Protein AF-R4U799-F1 (afdb_monomer_lite)

Organism: Apis mellifera (NCBI:txid7460)

pLDDT: mean 94.25, std 3.65, range [78.38, 98.38]

InterPro domains:
  IPR001254 Serine proteases, trypsin domain [PF00089] (1-86)
  IPR001254 Serine proteases, trypsin domain [PS50240] (1-87)
  IPR009003 Peptidase S1, PA clan [SSF50494] (1-87)
  IPR033116 Serine proteases, trypsin family, serine active site [PS00135] (38-49)
  IPR050127 Serine Proteases (Peptidase S1 Family) [PTHR24264] (1-87)

Radius of gyration: 13.05 Å; chains: 1; bounding box: 38×24×38 Å

Structure (mmCIF, N/CA/C/O backbone):
data_AF-R4U799-F1
#
_entry.id   AF-R4U799-F1
#
loop_
_atom_site.group_PDB
_atom_site.id
_atom_site.type_symbol
_atom_site.label_atom_id
_atom_site.label_alt_id
_atom_site.label_comp_id
_atom_site.label_asym_id
_atom_site.label_entity_id
_atom_site.label_seq_id
_atom_site.pdbx_PDB_ins_code
_atom_site.Cartn_x
_atom_site.Cartn_y
_atom_site.Cartn_z
_atom_site.occupancy
_atom_site.B_iso_or_equiv
_atom_site.auth_seq_id
_atom_site.auth_comp_id
_atom_site.auth_asym_id
_atom_site.auth_atom_id
_atom_site.pdbx_PDB_model_num
ATOM 1 N N . ILE A 1 1 ? 0.753 7.577 4.622 1.00 94.81 1 ILE A N 1
ATOM 2 C CA . ILE A 1 1 ? -0.175 7.350 3.488 1.00 94.81 1 ILE A CA 1
ATOM 3 C C . ILE A 1 1 ? 0.089 8.424 2.452 1.00 94.81 1 ILE A C 1
ATOM 5 O O . ILE A 1 1 ? 0.262 9.572 2.848 1.00 94.81 1 ILE A O 1
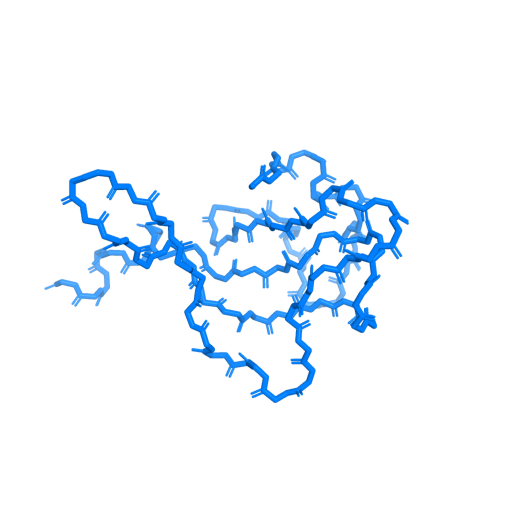ATOM 9 N N . VAL A 1 2 ? 0.186 8.054 1.176 1.00 95.75 2 VAL A N 1
ATOM 10 C CA . VAL A 1 2 ? 0.356 9.008 0.067 1.00 95.75 2 VAL A CA 1
ATOM 11 C C . VAL A 1 2 ? -0.959 9.181 -0.688 1.00 95.75 2 VAL A C 1
ATOM 13 O O . VAL A 1 2 ? -1.829 8.312 -0.620 1.00 95.75 2 VAL A O 1
ATOM 16 N N . SER A 1 3 ? -1.122 10.304 -1.390 1.00 95.94 3 SER A N 1
ATOM 17 C CA . SER A 1 3 ? -2.304 10.521 -2.227 1.00 95.94 3 SER A CA 1
ATOM 18 C C . SER A 1 3 ? -2.327 9.543 -3.405 1.00 95.94 3 SER A C 1
ATOM 20 O O . SER A 1 3 ? -1.280 9.076 -3.862 1.00 95.94 3 SER A O 1
ATOM 22 N N . ARG A 1 4 ? -3.529 9.261 -3.923 1.00 94.06 4 ARG A N 1
ATOM 23 C CA . ARG A 1 4 ? -3.715 8.453 -5.137 1.00 94.06 4 ARG A CA 1
ATOM 24 C C . ARG A 1 4 ? -2.906 9.002 -6.305 1.00 94.06 4 ARG A C 1
ATOM 26 O O . ARG A 1 4 ? -2.158 8.249 -6.910 1.00 94.06 4 ARG A O 1
ATOM 33 N N . GLU A 1 5 ? -3.014 10.305 -6.556 1.00 95.19 5 GLU A N 1
ATOM 34 C CA . GLU A 1 5 ? -2.307 10.982 -7.649 1.00 95.19 5 GLU A CA 1
ATOM 35 C C . GLU A 1 5 ? -0.788 10.802 -7.541 1.00 95.19 5 GLU A C 1
ATOM 37 O O . GLU A 1 5 ? -0.120 10.539 -8.537 1.00 95.19 5 GLU A O 1
ATOM 42 N N . GLU A 1 6 ? -0.229 10.902 -6.332 1.00 95.75 6 GLU A N 1
ATOM 43 C CA . GLU A 1 6 ? 1.204 10.696 -6.137 1.00 95.75 6 GLU A CA 1
ATOM 44 C C . GLU A 1 6 ? 1.594 9.231 -6.338 1.00 95.75 6 GLU A C 1
ATOM 46 O O . GLU A 1 6 ? 2.582 8.947 -7.008 1.00 95.75 6 GLU A O 1
ATOM 51 N N . CYS A 1 7 ? 0.802 8.290 -5.817 1.00 95.88 7 CYS A N 1
ATOM 52 C CA . CYS A 1 7 ? 1.065 6.869 -6.021 1.00 95.88 7 CYS A CA 1
ATOM 53 C C . CYS A 1 7 ? 0.994 6.478 -7.501 1.00 95.88 7 CYS A C 1
ATOM 55 O O . CYS A 1 7 ? 1.854 5.754 -7.999 1.00 95.88 7 CYS A O 1
ATOM 57 N N . GLU A 1 8 ? -0.001 6.988 -8.221 1.00 95.00 8 GLU A N 1
ATOM 58 C CA . GLU A 1 8 ? -0.248 6.665 -9.621 1.00 95.00 8 GLU A CA 1
ATOM 59 C C . GLU A 1 8 ? 0.948 7.008 -10.516 1.00 95.00 8 GLU A C 1
ATOM 61 O O . GLU A 1 8 ? 1.291 6.212 -11.391 1.00 95.00 8 GLU A O 1
ATOM 66 N N . LYS A 1 9 ? 1.674 8.100 -10.230 1.00 95.12 9 LYS A N 1
ATOM 67 C CA . LYS A 1 9 ? 2.909 8.477 -10.948 1.00 95.12 9 LYS A CA 1
ATOM 68 C C . LYS A 1 9 ? 3.964 7.365 -10.969 1.00 95.12 9 LYS A C 1
ATOM 70 O O . LYS A 1 9 ? 4.737 7.290 -11.921 1.00 95.12 9 LYS A O 1
ATOM 75 N N . HIS A 1 10 ? 3.997 6.498 -9.955 1.00 94.81 10 HIS A N 1
ATOM 76 C CA . HIS A 1 10 ? 4.934 5.373 -9.878 1.00 94.81 10 HIS A CA 1
ATOM 77 C C . HIS A 1 10 ? 4.452 4.113 -10.610 1.00 94.81 10 HIS A C 1
ATOM 79 O O . HIS A 1 10 ? 5.255 3.211 -10.849 1.00 94.81 10 HIS A O 1
ATOM 85 N N . TYR A 1 11 ? 3.164 4.035 -10.954 1.00 94.19 11 TYR A N 1
ATOM 86 C CA . TYR A 1 11 ? 2.507 2.801 -11.391 1.00 94.19 11 TYR A CA 1
ATOM 87 C C . TYR A 1 11 ? 1.713 2.934 -12.703 1.00 94.19 11 TYR A C 1
ATOM 89 O O . TYR A 1 11 ? 0.951 2.029 -13.052 1.00 94.19 11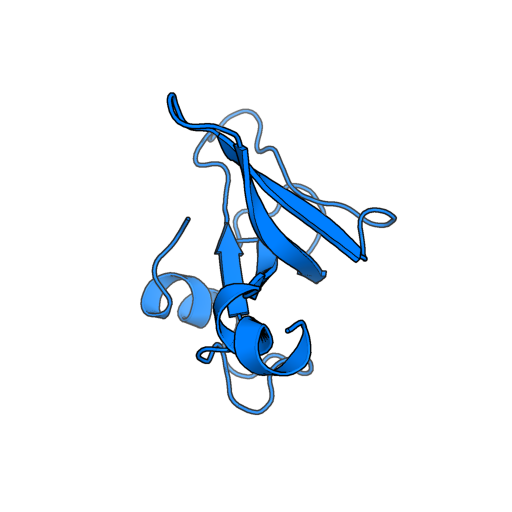 TYR A O 1
ATOM 97 N N . LEU A 1 12 ? 1.908 4.015 -13.466 1.00 92.56 12 LEU A N 1
ATOM 98 C CA . LEU A 1 12 ? 1.299 4.190 -14.789 1.00 92.56 12 LEU A CA 1
ATOM 99 C C . LEU A 1 12 ? 1.600 2.994 -15.707 1.00 92.56 12 LEU A C 1
ATOM 101 O O . LEU A 1 12 ? 2.757 2.671 -15.973 1.00 92.56 12 LEU A O 1
ATOM 105 N N . GLY A 1 13 ? 0.546 2.337 -16.199 1.00 89.06 13 GLY A N 1
ATOM 106 C CA . GLY A 1 13 ? 0.660 1.180 -17.094 1.00 89.06 13 GLY A CA 1
ATOM 107 C C . GLY A 1 13 ? 1.250 -0.077 -16.443 1.00 89.06 13 GLY A C 1
ATOM 108 O O . GLY A 1 13 ? 1.705 -0.975 -17.153 1.00 89.06 13 GLY A O 1
ATOM 109 N N . HIS A 1 14 ? 1.278 -0.157 -15.109 1.00 92.38 14 HIS A N 1
ATOM 110 C CA . HIS A 1 14 ? 1.841 -1.308 -14.413 1.00 92.38 14 HIS A CA 1
ATOM 111 C C . HIS A 1 14 ? 1.000 -2.578 -14.677 1.00 92.38 14 HIS A C 1
ATOM 113 O O . HIS A 1 14 ? -0.216 -2.546 -14.499 1.00 92.38 14 HIS A O 1
ATOM 119 N N . PRO A 1 15 ? 1.598 -3.739 -15.023 1.00 91.38 15 PRO A N 1
ATOM 120 C CA . PRO A 1 15 ? 0.844 -4.933 -15.436 1.00 91.38 15 PRO A CA 1
ATOM 121 C C . PRO A 1 15 ? -0.138 -5.483 -14.391 1.00 91.38 15 PRO A C 1
ATOM 123 O O . PRO A 1 15 ? -1.117 -6.133 -14.742 1.00 91.38 15 PRO A O 1
ATOM 126 N N . ARG A 1 16 ? 0.126 -5.238 -13.099 1.00 89.19 16 ARG A N 1
ATOM 127 C CA . ARG A 1 16 ? -0.775 -5.617 -11.991 1.00 89.19 16 ARG A CA 1
ATOM 128 C C . ARG A 1 16 ? -1.899 -4.603 -11.733 1.00 89.19 16 ARG A C 1
ATOM 130 O O . ARG A 1 16 ? -2.738 -4.853 -10.879 1.00 89.19 16 ARG A O 1
ATOM 137 N N . LEU A 1 17 ? -1.897 -3.475 -12.442 1.00 92.00 17 LEU A N 1
ATOM 138 C CA . LEU A 1 17 ? -2.838 -2.360 -12.310 1.00 92.00 17 LEU A CA 1
ATOM 139 C C . LEU A 1 17 ? -3.343 -1.938 -13.701 1.00 92.00 17 LEU A C 1
ATOM 141 O O . LEU A 1 17 ? -3.030 -0.842 -14.167 1.00 92.00 17 LEU A O 1
ATOM 145 N N . PRO A 1 18 ? -4.125 -2.790 -14.390 1.00 89.81 18 PRO A N 1
ATOM 146 C CA . PRO A 1 18 ? -4.633 -2.475 -15.727 1.00 89.81 18 PRO A CA 1
ATOM 147 C C . PRO A 1 18 ? -5.518 -1.218 -15.751 1.00 89.81 18 PRO A C 1
ATOM 149 O O . PRO A 1 18 ? -5.568 -0.532 -16.766 1.00 89.81 18 PRO A O 1
ATOM 152 N N . ASN A 1 19 ? -6.166 -0.903 -14.623 1.00 90.38 19 ASN A N 1
ATOM 153 C CA . ASN A 1 19 ? -7.022 0.272 -14.447 1.00 90.38 19 ASN A CA 1
ATOM 154 C C . ASN A 1 19 ? -6.342 1.397 -13.641 1.00 90.38 19 ASN A C 1
ATOM 156 O O . ASN A 1 19 ? -7.011 2.341 -13.237 1.00 90.38 19 ASN A O 1
ATOM 160 N N . GLY A 1 20 ? -5.033 1.298 -13.383 1.00 92.69 20 GLY A N 1
ATOM 161 C CA . GLY A 1 20 ? -4.321 2.232 -12.508 1.00 92.69 20 GLY A CA 1
ATOM 162 C C . GLY A 1 20 ? -4.633 2.037 -11.019 1.00 92.69 20 GLY A C 1
ATOM 163 O O . GLY A 1 20 ? -5.145 0.996 -10.607 1.00 92.69 20 GLY A O 1
ATOM 164 N N . ILE A 1 21 ? -4.264 3.031 -10.207 1.00 95.94 21 ILE A N 1
ATOM 165 C CA . ILE A 1 21 ? -4.544 3.060 -8.764 1.00 95.94 21 ILE A CA 1
ATOM 166 C C . ILE A 1 21 ? -5.962 3.607 -8.560 1.00 95.94 21 ILE A C 1
ATOM 168 O O . ILE A 1 21 ? -6.186 4.808 -8.690 1.00 95.94 21 ILE A O 1
ATOM 172 N N . ASP A 1 22 ? -6.911 2.739 -8.222 1.00 94.38 22 ASP A N 1
ATOM 173 C CA . ASP A 1 22 ? -8.314 3.095 -7.987 1.00 94.38 22 ASP A CA 1
ATOM 174 C C . ASP A 1 22 ? -8.673 3.125 -6.483 1.00 94.38 22 ASP A C 1
ATOM 176 O O . ASP A 1 22 ? -7.803 3.260 -5.615 1.00 94.38 22 ASP A O 1
ATOM 180 N N . ASP A 1 23 ? -9.968 3.073 -6.158 1.00 95.56 23 ASP A N 1
ATOM 181 C CA . ASP A 1 23 ? -10.456 3.036 -4.774 1.00 95.56 23 ASP A CA 1
ATOM 182 C C . ASP A 1 23 ? -10.129 1.716 -4.056 1.00 95.56 23 ASP A C 1
ATOM 184 O O . ASP A 1 23 ? -10.170 1.671 -2.831 1.00 95.56 23 ASP A O 1
ATOM 188 N N . ASN A 1 24 ? -9.734 0.655 -4.764 1.00 96.00 24 ASN A N 1
ATOM 189 C CA . ASN A 1 24 ? -9.382 -0.628 -4.151 1.00 96.00 24 ASN A CA 1
ATOM 190 C C . ASN A 1 24 ? -7.983 -0.626 -3.529 1.00 96.00 24 ASN A C 1
ATOM 192 O O . ASN A 1 24 ? -7.618 -1.583 -2.842 1.00 96.00 24 ASN A O 1
ATOM 196 N N . PHE A 1 25 ? -7.193 0.428 -3.752 1.00 97.31 25 PHE A N 1
ATOM 197 C CA . PHE A 1 25 ? -5.807 0.500 -3.310 1.00 97.31 25 PHE A CA 1
ATOM 198 C C . PHE A 1 25 ? -5.522 1.718 -2.436 1.00 97.31 25 PHE A C 1
ATOM 200 O O . PHE A 1 25 ? -6.015 2.825 -2.650 1.00 97.31 25 PHE A O 1
ATOM 207 N N . ILE A 1 26 ? -4.640 1.509 -1.464 1.00 97.62 26 ILE A N 1
ATOM 208 C CA . ILE A 1 26 ? -4.007 2.550 -0.665 1.00 97.62 26 ILE A CA 1
ATOM 209 C C . ILE A 1 26 ? -2.495 2.384 -0.761 1.00 97.62 26 ILE A C 1
ATOM 211 O O . ILE A 1 26 ? -1.973 1.269 -0.781 1.00 97.62 26 ILE A O 1
ATOM 215 N N . CYS A 1 27 ? -1.780 3.502 -0.817 1.00 97.31 27 CYS A N 1
ATOM 216 C CA . CYS A 1 27 ? -0.331 3.492 -0.922 1.00 97.31 27 CYS A CA 1
ATOM 217 C C . CYS A 1 27 ? 0.322 4.092 0.324 1.00 97.31 27 CYS A C 1
ATOM 219 O O . CYS A 1 27 ? -0.136 5.098 0.887 1.00 97.31 27 CYS A O 1
ATOM 221 N N . ALA A 1 28 ? 1.429 3.490 0.747 1.00 96.94 28 ALA A N 1
ATOM 222 C CA . ALA A 1 28 ? 2.203 3.948 1.891 1.00 96.94 28 ALA A CA 1
ATOM 223 C C . ALA A 1 28 ? 3.697 3.938 1.571 1.00 96.94 28 ALA A C 1
ATOM 225 O O . ALA A 1 28 ? 4.197 3.047 0.891 1.00 96.94 28 ALA A O 1
ATOM 226 N N . ILE A 1 29 ? 4.400 4.946 2.074 1.00 95.50 29 ILE A N 1
ATOM 227 C CA . ILE A 1 29 ? 5.847 5.062 1.965 1.00 95.50 29 ILE A CA 1
ATOM 228 C C . ILE A 1 29 ? 6.396 5.631 3.271 1.00 95.50 29 ILE A C 1
ATOM 230 O O . ILE A 1 29 ? 5.756 6.485 3.896 1.00 95.50 29 ILE A O 1
ATOM 234 N N . ASP A 1 30 ? 7.570 5.157 3.672 1.00 93.81 30 ASP A N 1
ATOM 235 C CA . ASP A 1 30 ? 8.381 5.808 4.692 1.00 93.81 30 ASP A CA 1
ATOM 236 C C . ASP A 1 30 ? 9.176 6.958 4.054 1.00 93.81 30 ASP A C 1
ATOM 238 O O . ASP A 1 30 ? 9.977 6.758 3.139 1.00 93.81 30 ASP A O 1
ATOM 242 N N . ASN A 1 31 ? 8.954 8.179 4.541 1.00 88.56 31 ASN A N 1
ATOM 243 C CA . ASN A 1 31 ? 9.628 9.379 4.044 1.00 88.56 31 ASN A CA 1
ATOM 244 C C . ASN A 1 31 ? 11.064 9.532 4.580 1.00 88.56 31 ASN A C 1
ATOM 246 O O . ASN A 1 31 ? 11.748 10.498 4.234 1.00 88.56 31 ASN A O 1
ATOM 250 N N . ASN A 1 32 ? 11.547 8.612 5.421 1.00 87.31 32 ASN A N 1
ATOM 251 C CA . ASN A 1 32 ? 12.924 8.630 5.894 1.00 87.31 32 ASN A CA 1
ATOM 252 C C . ASN A 1 32 ? 13.906 8.373 4.737 1.00 87.31 32 ASN A C 1
ATOM 254 O O . ASN A 1 32 ? 13.942 7.302 4.138 1.00 87.31 32 ASN A O 1
ATOM 258 N N . SER A 1 33 ? 14.752 9.357 4.435 1.00 78.38 33 SER A N 1
ATOM 259 C CA . SER A 1 33 ? 15.709 9.294 3.324 1.00 78.38 33 SER A CA 1
ATOM 260 C C . SER A 1 33 ? 16.929 8.404 3.597 1.00 78.38 33 SER A C 1
ATOM 262 O O . SER A 1 33 ? 17.591 7.986 2.649 1.00 78.38 33 SER A O 1
ATOM 264 N N . SER A 1 34 ? 17.225 8.109 4.868 1.00 83.31 34 SER A N 1
ATOM 265 C CA . SER A 1 34 ? 18.408 7.350 5.306 1.00 83.31 34 SER A CA 1
ATOM 266 C C . SER A 1 34 ? 18.146 5.859 5.523 1.00 83.31 34 SER A C 1
ATOM 268 O O . SER A 1 34 ? 19.031 5.034 5.303 1.00 83.31 34 SER A O 1
ATOM 270 N N . ARG A 1 35 ? 16.927 5.501 5.937 1.00 83.56 35 ARG A N 1
ATOM 271 C CA . ARG A 1 35 ? 16.475 4.119 6.112 1.00 83.56 35 ARG A CA 1
ATOM 272 C C . ARG A 1 35 ? 14.965 4.078 5.920 1.00 83.56 35 ARG A C 1
ATOM 274 O O . ARG A 1 35 ? 14.241 4.431 6.843 1.00 83.56 35 ARG A O 1
ATOM 281 N N . ARG A 1 36 ? 14.520 3.634 4.744 1.00 87.25 36 ARG A N 1
ATOM 282 C CA . ARG A 1 36 ? 13.098 3.426 4.450 1.00 87.25 36 ARG A CA 1
ATOM 283 C C . ARG A 1 36 ? 12.630 2.081 4.982 1.00 87.25 36 ARG A C 1
ATOM 285 O O . ARG A 1 36 ? 13.177 1.048 4.595 1.00 87.25 36 ARG A O 1
ATOM 292 N N . ALA A 1 37 ? 11.626 2.098 5.847 1.00 91.31 37 ALA A N 1
ATOM 293 C CA . ALA A 1 37 ? 10.812 0.925 6.119 1.00 91.31 37 ALA A CA 1
ATOM 294 C C . ALA A 1 37 ? 9.891 0.639 4.922 1.00 91.31 37 ALA A C 1
ATOM 296 O O . ALA A 1 37 ? 9.301 1.553 4.346 1.00 91.31 37 ALA A O 1
ATOM 297 N N . ASP A 1 38 ? 9.783 -0.632 4.553 1.00 93.88 38 ASP A N 1
ATOM 298 C CA . ASP A 1 38 ? 8.963 -1.097 3.438 1.00 93.88 38 ASP A CA 1
ATOM 299 C C . ASP A 1 38 ? 8.541 -2.548 3.684 1.00 93.88 38 ASP A C 1
ATOM 301 O O . ASP A 1 38 ? 9.253 -3.289 4.369 1.00 93.88 38 ASP A O 1
ATOM 305 N N . ALA A 1 39 ? 7.403 -2.943 3.118 1.00 94.94 39 ALA A N 1
ATOM 306 C CA . ALA A 1 39 ? 7.000 -4.342 3.075 1.00 94.94 39 ALA A CA 1
ATOM 307 C C . ALA A 1 39 ? 7.836 -5.076 2.018 1.00 94.94 39 ALA A C 1
ATOM 309 O O . ALA A 1 39 ? 8.150 -4.531 0.958 1.00 94.94 39 ALA A O 1
ATOM 310 N N . CYS A 1 40 ? 8.213 -6.320 2.294 1.00 94.00 40 CYS A N 1
ATOM 311 C CA . CYS A 1 40 ? 9.121 -7.089 1.455 1.00 94.00 40 CYS A CA 1
ATOM 312 C C . CYS A 1 40 ? 8.512 -8.430 1.022 1.00 94.00 40 CYS A C 1
ATOM 314 O O . CYS A 1 40 ? 7.361 -8.767 1.305 1.00 94.00 40 CYS A O 1
ATOM 316 N N . GLN A 1 41 ? 9.287 -9.207 0.265 1.00 93.75 41 GLN A N 1
ATOM 317 C CA . GLN A 1 41 ? 8.892 -10.554 -0.135 1.00 93.75 41 GLN A CA 1
ATOM 318 C C . GLN A 1 41 ? 8.651 -11.417 1.109 1.00 93.75 41 GLN A C 1
ATOM 320 O O . GLN A 1 41 ? 9.526 -11.530 1.963 1.00 93.75 41 GLN A O 1
ATOM 325 N N . GLY A 1 42 ? 7.473 -12.036 1.182 1.00 94.75 42 GLY A N 1
ATOM 326 C CA . GLY A 1 42 ? 7.022 -12.797 2.351 1.00 94.75 42 GLY A CA 1
ATOM 327 C C . GLY A 1 42 ? 6.000 -12.062 3.222 1.00 94.75 42 GLY A C 1
ATOM 328 O O . GLY A 1 42 ? 5.262 -12.729 3.938 1.00 94.75 42 GLY A O 1
ATOM 329 N N . ASP A 1 43 ? 5.870 -10.737 3.092 1.00 96.25 43 ASP A N 1
ATOM 330 C CA . ASP A 1 43 ? 4.892 -9.942 3.855 1.00 96.25 43 ASP A CA 1
ATOM 331 C C . ASP A 1 43 ? 3.511 -9.863 3.177 1.00 96.25 43 ASP A C 1
ATOM 333 O O . ASP A 1 43 ? 2.590 -9.227 3.693 1.00 96.25 43 ASP A O 1
ATOM 337 N N . SER A 1 44 ? 3.352 -10.479 2.000 1.00 95.69 44 SER A N 1
ATOM 338 C CA . SER A 1 44 ? 2.093 -10.504 1.247 1.00 95.69 44 SER A CA 1
ATOM 339 C C . SER A 1 44 ? 0.939 -11.044 2.096 1.00 95.69 44 SER A C 1
ATOM 341 O O . SER A 1 44 ? 1.045 -12.108 2.700 1.00 95.69 44 SER A O 1
ATOM 343 N N . GLY A 1 45 ? -0.180 -10.316 2.118 1.00 97.12 45 GLY A N 1
ATOM 344 C CA . GLY A 1 45 ? -1.330 -10.625 2.975 1.00 97.12 45 GLY A CA 1
ATOM 345 C C . GLY A 1 45 ? -1.231 -10.073 4.404 1.00 97.12 45 GLY A C 1
ATOM 346 O O . GLY A 1 45 ? -2.211 -10.134 5.141 1.00 97.12 45 GLY A O 1
ATOM 347 N N . GLY A 1 46 ? -0.086 -9.508 4.798 1.00 97.69 46 GLY A N 1
ATOM 348 C CA . GLY A 1 46 ? 0.094 -8.872 6.101 1.00 97.69 46 GLY A CA 1
ATOM 349 C C . GLY A 1 46 ? -0.700 -7.563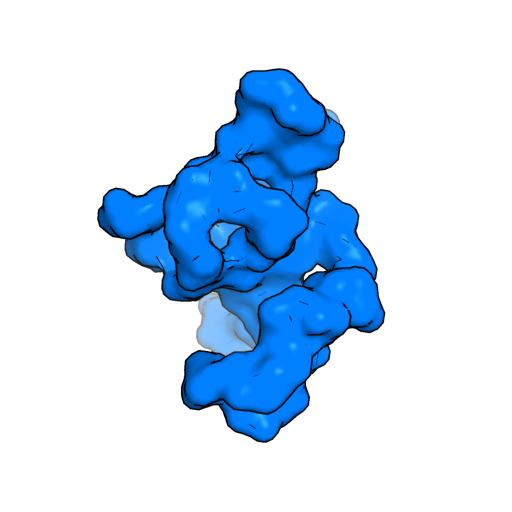 6.258 1.00 97.69 46 GLY A C 1
ATOM 350 O O . GLY A 1 46 ? -1.003 -6.901 5.261 1.00 97.69 46 GLY A O 1
ATOM 351 N N . PRO A 1 47 ? -1.043 -7.167 7.499 1.00 97.50 47 PRO A N 1
ATOM 352 C CA . PRO A 1 47 ? -1.815 -5.957 7.765 1.00 97.50 47 PRO A CA 1
ATOM 353 C C . PRO A 1 47 ? -0.960 -4.683 7.714 1.00 97.50 47 PRO A C 1
ATOM 355 O O . PRO A 1 47 ? 0.119 -4.616 8.302 1.00 97.50 47 PRO A O 1
ATOM 358 N N . LEU A 1 48 ? -1.508 -3.625 7.114 1.00 97.38 48 LEU A N 1
ATOM 359 C CA . LEU A 1 48 ? -1.070 -2.248 7.326 1.00 97.38 48 LEU A CA 1
ATOM 360 C C . LEU A 1 48 ? -1.901 -1.635 8.458 1.00 97.38 48 LEU A C 1
ATOM 362 O O . LEU A 1 48 ? -3.106 -1.415 8.303 1.00 97.38 48 LEU A O 1
ATOM 366 N N . LEU A 1 49 ? -1.254 -1.359 9.589 1.00 96.25 49 LEU A N 1
ATOM 367 C CA . LEU A 1 49 ? -1.895 -0.798 10.777 1.00 96.25 49 LEU A CA 1
ATOM 368 C C . LEU A 1 49 ? -1.792 0.730 10.808 1.00 96.25 49 LEU A C 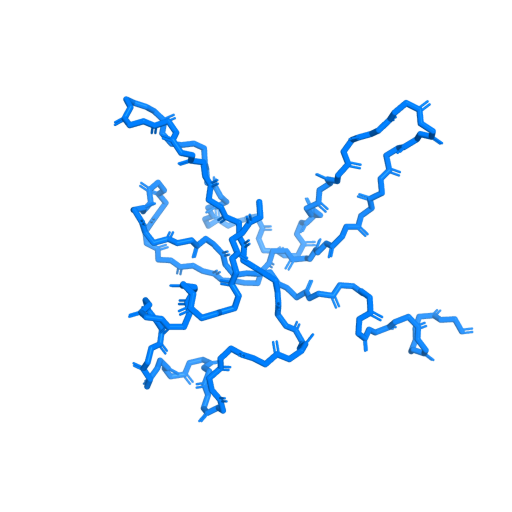1
ATOM 370 O O . 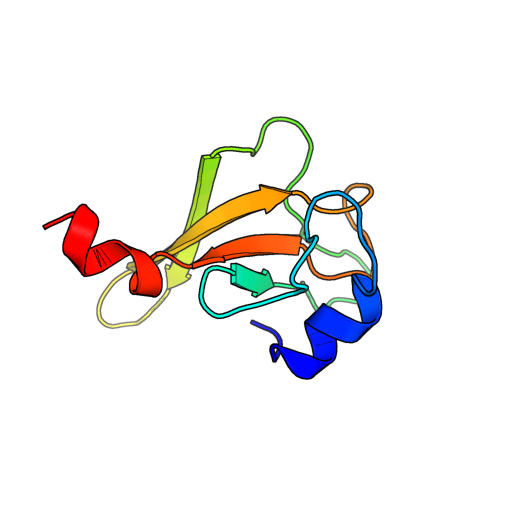LEU A 1 49 ? -0.732 1.305 10.559 1.00 96.25 49 LEU A O 1
ATOM 374 N N . MET A 1 50 ? -2.891 1.384 11.174 1.00 95.25 50 MET A N 1
ATOM 375 C CA . MET A 1 50 ? -2.934 2.784 11.579 1.00 95.25 50 MET A CA 1
ATOM 376 C C . MET A 1 50 ? -3.116 2.844 13.092 1.00 95.25 50 MET A C 1
ATOM 378 O O . MET A 1 50 ? -4.161 2.452 13.608 1.00 95.25 50 MET A O 1
ATOM 382 N N . MET A 1 51 ? -2.094 3.339 13.787 1.00 95.12 51 MET A N 1
ATOM 383 C CA . MET A 1 51 ? -2.131 3.497 15.238 1.00 95.12 51 MET A CA 1
ATOM 384 C C . MET A 1 51 ? -2.820 4.804 15.622 1.00 95.12 51 MET A C 1
ATOM 386 O O . MET A 1 51 ? -2.575 5.845 15.007 1.00 95.12 51 MET A O 1
ATOM 390 N N . SER A 1 52 ? -3.667 4.764 16.648 1.00 95.12 52 SER A N 1
ATOM 391 C CA . SER A 1 52 ? -4.338 5.955 17.172 1.00 95.12 52 SER A CA 1
ATOM 392 C C . SER A 1 52 ? -4.601 5.838 18.673 1.00 95.12 52 SER A C 1
ATOM 394 O O . SER A 1 52 ? -4.664 4.739 19.218 1.00 95.12 52 SER A O 1
ATOM 396 N N . GLU A 1 53 ? -4.837 6.967 19.348 1.00 95.19 53 GLU A N 1
ATOM 397 C CA . GLU A 1 53 ? -5.208 6.975 20.775 1.00 95.19 53 GLU A CA 1
ATOM 398 C C . GLU A 1 53 ? -6.512 6.216 21.067 1.00 95.19 53 GLU A C 1
ATOM 400 O O . GLU A 1 53 ? -6.750 5.790 22.194 1.00 95.19 53 GLU A O 1
ATOM 405 N N . ARG A 1 54 ? -7.372 6.052 20.054 1.00 93.06 54 ARG A N 1
ATOM 406 C CA . ARG A 1 54 ? -8.668 5.371 20.174 1.00 93.06 54 ARG A CA 1
ATOM 407 C C . ARG A 1 54 ? -8.583 3.872 19.882 1.00 93.06 54 ARG A C 1
ATOM 409 O O . ARG A 1 54 ? -9.601 3.193 19.965 1.00 93.06 54 ARG A O 1
ATOM 416 N N . GLY A 1 55 ? -7.394 3.376 19.550 1.00 94.62 55 GLY A N 1
ATOM 417 C CA . GLY A 1 55 ? -7.147 2.002 19.137 1.00 94.62 55 GLY A CA 1
ATOM 418 C C . GLY A 1 55 ? -6.518 1.919 17.751 1.00 94.62 55 GLY A C 1
ATOM 419 O O . GLY A 1 55 ? -6.613 2.843 16.935 1.00 94.62 55 GLY A O 1
ATOM 420 N N . ASP A 1 56 ? -5.871 0.790 17.499 1.00 95.81 56 ASP A N 1
ATOM 421 C CA . ASP A 1 56 ? -5.239 0.497 16.221 1.00 95.81 56 ASP A CA 1
ATOM 422 C C . ASP A 1 56 ? -6.278 -0.033 15.231 1.00 95.81 56 ASP A C 1
ATOM 424 O O . ASP A 1 56 ? -7.190 -0.776 15.593 1.00 95.81 56 ASP A O 1
ATOM 428 N N . SER A 1 57 ? -6.148 0.356 13.967 1.00 96.00 57 SER A N 1
ATOM 429 C CA . SER A 1 57 ? -7.042 -0.072 12.888 1.00 96.00 57 SER A CA 1
ATOM 430 C C . SER A 1 57 ? -6.249 -0.701 11.754 1.00 96.00 57 SER A C 1
ATOM 432 O O . SER A 1 57 ? -5.207 -0.177 11.359 1.00 96.00 57 SER A O 1
ATOM 434 N N . VAL A 1 58 ? -6.750 -1.799 11.188 1.00 97.38 58 VAL A N 1
ATOM 435 C CA . VAL A 1 58 ? -6.204 -2.342 9.941 1.00 97.38 58 VAL A CA 1
ATOM 436 C C . VAL A 1 58 ? -6.789 -1.536 8.788 1.00 97.38 58 VAL A C 1
ATOM 438 O O . VAL A 1 58 ? -7.999 -1.533 8.586 1.00 97.38 58 VAL A O 1
ATOM 441 N N . ILE A 1 59 ? -5.938 -0.834 8.046 1.00 97.44 59 ILE A N 1
ATOM 442 C CA . ILE A 1 59 ? -6.367 0.052 6.951 1.00 97.44 59 ILE A CA 1
ATOM 443 C C . ILE A 1 59 ? -6.019 -0.497 5.569 1.00 97.44 59 ILE A C 1
ATOM 445 O O . ILE A 1 59 ? -6.562 -0.039 4.564 1.00 97.44 59 ILE A O 1
ATOM 449 N N . GLY A 1 60 ? -5.131 -1.489 5.502 1.00 98.12 60 GLY A N 1
ATOM 450 C CA . GLY A 1 60 ? -4.797 -2.139 4.248 1.00 98.12 60 GLY A CA 1
ATOM 451 C C . GLY A 1 60 ? -4.182 -3.519 4.410 1.00 98.12 60 GLY A C 1
ATOM 452 O O . GLY A 1 60 ? -3.803 -3.920 5.509 1.00 98.12 60 GLY A O 1
ATOM 453 N N . ILE A 1 61 ? -4.082 -4.232 3.293 1.00 98.38 61 ILE A N 1
ATOM 454 C CA . ILE A 1 61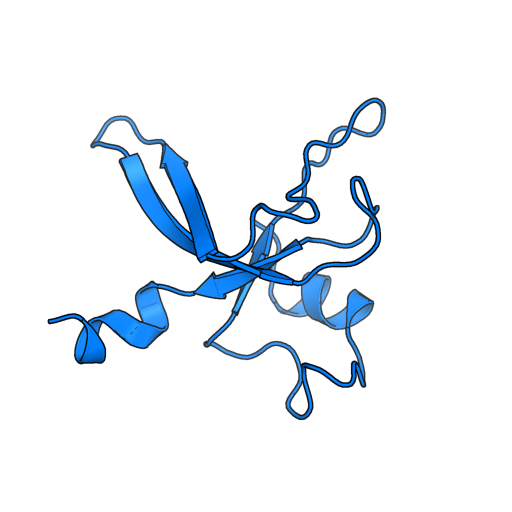 ? -3.464 -5.560 3.197 1.00 98.38 61 ILE A CA 1
ATOM 455 C C . ILE A 1 61 ? -2.318 -5.487 2.191 1.00 98.38 61 ILE A C 1
ATOM 457 O O . ILE A 1 61 ? -2.535 -5.055 1.058 1.00 98.38 61 ILE A O 1
ATOM 461 N N . THR A 1 62 ? -1.114 -5.913 2.579 1.00 97.88 62 THR A N 1
ATOM 462 C CA . THR A 1 62 ? 0.080 -5.906 1.719 1.00 97.88 62 THR A CA 1
ATOM 463 C C . THR A 1 62 ? -0.191 -6.663 0.423 1.00 97.88 62 THR A C 1
ATOM 465 O O . THR A 1 62 ? -0.377 -7.883 0.444 1.00 97.88 62 THR A O 1
ATOM 468 N N . ALA A 1 63 ? -0.198 -5.949 -0.706 1.00 95.75 63 ALA A N 1
ATOM 469 C CA . ALA A 1 63 ? -0.501 -6.525 -2.012 1.00 95.75 63 ALA A CA 1
ATOM 470 C C . ALA A 1 63 ? 0.778 -6.716 -2.831 1.00 95.75 63 ALA A C 1
ATOM 472 O O . ALA A 1 63 ? 1.200 -7.844 -3.094 1.00 95.75 63 ALA A O 1
ATOM 473 N N . PHE A 1 64 ? 1.418 -5.618 -3.231 1.00 94.56 64 PHE A N 1
ATOM 474 C CA . PHE A 1 64 ? 2.659 -5.656 -3.995 1.00 94.56 64 PHE A CA 1
ATOM 475 C C . PHE A 1 64 ? 3.424 -4.336 -3.894 1.00 94.56 64 PHE A C 1
ATOM 477 O O . PHE A 1 64 ? 2.933 -3.322 -3.412 1.00 94.56 64 PHE A O 1
ATOM 484 N N . GLY A 1 65 ? 4.649 -4.357 -4.391 1.00 91.88 65 GLY A N 1
ATOM 485 C CA . GLY A 1 65 ? 5.510 -3.196 -4.502 1.00 91.88 65 GLY A CA 1
ATOM 486 C C . GLY A 1 65 ? 6.667 -3.517 -5.435 1.00 91.88 65 GLY A C 1
ATOM 487 O O . GLY A 1 65 ? 6.652 -4.532 -6.140 1.00 91.88 65 GLY A O 1
ATOM 488 N N . ASN A 1 66 ? 7.665 -2.645 -5.425 1.00 89.69 66 ASN A N 1
ATOM 489 C CA . ASN A 1 66 ? 8.906 -2.840 -6.164 1.00 89.69 66 ASN A CA 1
ATOM 490 C C . ASN A 1 66 ? 9.916 -3.645 -5.319 1.00 89.69 66 ASN A C 1
ATOM 492 O O . ASN A 1 66 ? 9.547 -4.494 -4.509 1.00 89.69 66 ASN A O 1
ATOM 496 N N . THR A 1 67 ? 11.213 -3.418 -5.522 1.00 90.50 67 THR A N 1
ATOM 497 C CA . THR A 1 67 ? 12.268 -3.953 -4.652 1.00 90.50 67 THR A CA 1
ATOM 498 C C . THR A 1 67 ? 12.134 -3.402 -3.234 1.00 90.50 67 THR A C 1
ATOM 500 O O . THR A 1 67 ? 11.856 -2.218 -3.082 1.00 90.50 67 THR A O 1
ATOM 503 N N . CYS A 1 68 ? 12.402 -4.210 -2.211 1.00 91.44 68 CYS A N 1
ATOM 504 C CA . CYS A 1 68 ? 12.259 -3.783 -0.817 1.00 91.44 68 CYS A CA 1
ATOM 505 C C . CYS A 1 68 ? 13.091 -2.524 -0.513 1.00 91.44 68 CYS A C 1
ATOM 507 O O . CYS A 1 68 ? 14.266 -2.446 -0.884 1.00 91.44 68 CYS A O 1
ATOM 509 N N . GLY A 1 69 ? 12.480 -1.542 0.153 1.00 90.12 69 GLY A N 1
ATOM 510 C CA . GLY A 1 69 ? 13.095 -0.241 0.442 1.00 90.12 69 GLY A CA 1
ATOM 511 C C . GLY A 1 69 ? 13.064 0.728 -0.747 1.00 90.12 69 GLY A C 1
ATOM 512 O O . GLY A 1 69 ? 13.844 1.690 -0.790 1.00 90.12 69 GLY A O 1
ATOM 513 N N . SER A 1 70 ? 12.189 0.471 -1.726 1.00 91.12 70 SER A N 1
ATOM 514 C CA . SER A 1 70 ? 12.030 1.306 -2.917 1.00 91.12 70 SER A CA 1
ATOM 515 C C . SER A 1 70 ? 11.683 2.754 -2.549 1.00 91.12 70 SER A C 1
ATOM 517 O O . SER A 1 70 ? 10.990 2.996 -1.562 1.00 91.12 70 SER A O 1
ATOM 519 N N . PRO A 1 71 ? 12.121 3.751 -3.340 1.00 90.94 71 PRO A N 1
ATOM 520 C CA . PRO A 1 71 ? 11.556 5.096 -3.261 1.00 90.94 71 PRO A CA 1
ATOM 521 C C . PRO A 1 71 ? 10.121 5.176 -3.811 1.00 90.94 71 PRO A C 1
ATOM 523 O O . PRO A 1 71 ? 9.498 6.223 -3.689 1.00 90.94 71 PRO A O 1
ATOM 526 N N . ALA A 1 72 ? 9.603 4.119 -4.447 1.00 93.06 72 ALA A N 1
ATOM 527 C CA . ALA A 1 72 ? 8.198 4.035 -4.824 1.00 93.06 72 ALA A CA 1
ATOM 528 C C . ALA A 1 72 ? 7.348 3.554 -3.630 1.00 93.06 72 ALA A C 1
ATOM 530 O O . ALA A 1 72 ? 7.781 2.640 -2.928 1.00 93.06 72 ALA A O 1
ATOM 531 N N . PRO A 1 73 ? 6.135 4.096 -3.420 1.00 96.25 73 PRO A N 1
ATOM 532 C CA . PRO A 1 73 ? 5.243 3.647 -2.353 1.00 96.25 73 PRO A CA 1
ATOM 533 C C . PRO A 1 73 ? 4.857 2.173 -2.499 1.00 96.25 73 PRO A C 1
ATOM 535 O O . PRO A 1 73 ? 4.569 1.726 -3.608 1.00 96.25 73 PRO A O 1
ATOM 538 N N . GLY A 1 74 ? 4.767 1.433 -1.395 1.00 96.50 74 GLY A N 1
ATOM 539 C CA . GLY A 1 74 ? 4.147 0.108 -1.385 1.00 96.50 74 GLY A CA 1
ATOM 540 C C . GLY A 1 74 ? 2.642 0.207 -1.649 1.00 96.50 74 GLY A C 1
ATOM 541 O O . GLY A 1 74 ? 2.000 1.172 -1.218 1.00 96.50 74 GLY A O 1
ATOM 542 N N . VAL A 1 75 ? 2.085 -0.782 -2.352 1.00 97.50 75 VAL A N 1
ATOM 543 C CA . VAL A 1 75 ? 0.661 -0.855 -2.702 1.00 97.50 75 VAL A CA 1
ATOM 544 C C . VAL A 1 75 ? -0.034 -1.879 -1.814 1.00 97.50 75 VAL A C 1
ATOM 546 O O . VAL A 1 75 ? 0.374 -3.040 -1.707 1.00 97.50 75 VAL A O 1
ATOM 549 N N . TYR A 1 76 ? -1.123 -1.440 -1.197 1.00 98.19 76 TYR A N 1
ATOM 550 C CA . TYR A 1 76 ? -1.932 -2.222 -0.278 1.00 98.19 76 TYR A CA 1
ATOM 551 C C . TYR A 1 76 ? -3.376 -2.231 -0.773 1.00 98.19 76 TYR A C 1
ATOM 553 O O . TYR A 1 76 ? -3.860 -1.231 -1.299 1.00 98.19 76 TYR A O 1
ATOM 561 N N . THR A 1 77 ? -4.079 -3.342 -0.580 1.00 97.88 77 THR A N 1
ATOM 562 C CA . THR A 1 77 ? -5.534 -3.394 -0.782 1.00 97.88 77 THR A CA 1
ATOM 563 C C . THR A 1 77 ? -6.192 -2.531 0.289 1.00 97.88 77 THR A C 1
ATOM 565 O O . THR A 1 77 ? -5.882 -2.709 1.465 1.00 97.88 77 THR A O 1
ATOM 568 N N . ALA A 1 78 ? -7.057 -1.593 -0.087 1.00 97.88 78 ALA A N 1
ATOM 569 C CA . ALA A 1 78 ? -7.728 -0.682 0.835 1.00 97.88 78 ALA A CA 1
ATOM 570 C C . ALA A 1 78 ? -8.906 -1.383 1.519 1.00 97.88 78 ALA A C 1
ATOM 572 O O . ALA A 1 78 ? -9.928 -1.618 0.885 1.00 97.88 78 ALA A O 1
ATOM 573 N N . ILE A 1 79 ? -8.794 -1.684 2.817 1.00 97.81 79 ILE A N 1
ATOM 574 C CA . ILE A 1 79 ? -9.831 -2.438 3.553 1.00 97.81 79 ILE A CA 1
ATOM 575 C C . ILE A 1 79 ? -11.188 -1.736 3.517 1.00 97.81 79 ILE A C 1
ATOM 577 O O . ILE A 1 79 ? -12.212 -2.400 3.402 1.00 97.81 79 ILE A O 1
ATOM 581 N N . TYR A 1 80 ? -11.188 -0.401 3.555 1.00 96.56 80 TYR A N 1
ATOM 582 C CA . TYR A 1 80 ? -12.409 0.401 3.510 1.00 96.56 80 TYR A CA 1
ATOM 583 C C . TYR A 1 80 ? -13.316 0.047 2.320 1.00 96.56 80 TYR A C 1
ATOM 585 O O . TYR A 1 80 ? -14.528 -0.047 2.479 1.00 96.56 80 TYR A O 1
ATOM 593 N N . SER A 1 81 ? -12.731 -0.228 1.154 1.00 97.50 81 SER A N 1
ATOM 594 C CA . SER A 1 81 ? -13.465 -0.538 -0.081 1.00 97.50 81 SER A CA 1
ATOM 595 C C . SER A 1 81 ? -14.072 -1.942 -0.101 1.00 97.50 81 SER A C 1
ATOM 597 O O . SER A 1 81 ? -14.825 -2.272 -1.012 1.00 97.50 81 SER A O 1
ATOM 599 N N . TYR A 1 82 ? -13.755 -2.766 0.899 1.00 97.88 82 TYR A N 1
ATOM 600 C CA . TYR A 1 82 ? -14.227 -4.143 1.028 1.00 97.88 82 TYR A CA 1
ATOM 601 C C . TYR A 1 82 ? -15.028 -4.381 2.313 1.00 97.88 82 TYR A C 1
ATOM 603 O O . TYR A 1 82 ? -15.347 -5.531 2.600 1.00 97.88 82 TYR A O 1
ATOM 611 N N . LEU A 1 83 ? -15.373 -3.339 3.081 1.00 97.25 83 LEU A N 1
ATOM 612 C CA . LEU A 1 83 ? -16.149 -3.501 4.318 1.00 97.25 83 LEU A CA 1
ATOM 613 C C . LEU A 1 83 ? -17.498 -4.186 4.063 1.00 97.25 83 LEU A C 1
ATOM 615 O O . LEU A 1 83 ? -17.802 -5.154 4.747 1.00 97.25 83 LEU A O 1
ATOM 619 N N . ASP A 1 84 ? -18.213 -3.794 3.004 1.00 97.62 84 ASP A N 1
ATOM 620 C CA . ASP A 1 84 ? -19.485 -4.417 2.595 1.00 97.62 84 ASP A CA 1
ATOM 621 C C . ASP A 1 84 ? -19.365 -5.916 2.261 1.00 97.62 84 ASP A C 1
ATOM 623 O O . ASP A 1 84 ? -20.361 -6.630 2.239 1.00 97.62 84 ASP A O 1
ATOM 627 N N . TRP A 1 85 ? -18.165 -6.396 1.916 1.00 97.81 85 TRP A N 1
ATOM 628 C CA . TRP A 1 85 ? -17.912 -7.820 1.678 1.00 97.81 85 TRP A CA 1
ATOM 629 C C . TRP A 1 85 ? -17.492 -8.561 2.957 1.00 97.81 85 TRP A C 1
ATOM 631 O O . TRP A 1 85 ? -17.705 -9.769 3.063 1.00 97.81 85 TRP A O 1
ATOM 641 N N . ILE A 1 86 ? -16.854 -7.858 3.895 1.00 97.19 86 ILE A N 1
ATOM 642 C CA . ILE A 1 86 ? -16.373 -8.415 5.165 1.00 97.19 86 ILE A CA 1
ATOM 643 C C . ILE A 1 86 ? -17.527 -8.587 6.166 1.00 97.19 86 ILE A C 1
ATOM 645 O O . ILE A 1 86 ? -17.499 -9.544 6.945 1.00 97.19 86 ILE A O 1
ATOM 649 N N . GLU A 1 87 ? -18.498 -7.669 6.160 1.00 92.38 87 GLU A N 1
ATOM 650 C CA . GLU A 1 87 ? -19.656 -7.613 7.072 1.00 92.38 87 GLU A CA 1
ATOM 651 C C . GLU A 1 87 ? -20.930 -8.226 6.469 1.00 92.38 87 GLU A C 1
ATOM 653 O O . GLU A 1 87 ? -21.666 -8.894 7.236 1.00 92.38 87 GLU A O 1
#

Secondary structure (DSSP, 8-state):
-B-HHHHHHHHTT-TT-TT-S-TTEEEE----SSS-----TT-TT-EEEE--TT--EEEEEEEE-SSTT-SSPEEEEEGGGGHHHH-

Sequence (87 aa):
IVSREECEKHYLGHPRLPNGIDDNFICAIDNNSSRRADACQGDSGGPLLMMSERGDSVIGITAFGNTCGSPAPGVYTAIYSYLDWIE

Foldseek 3Di:
DDDQVLLQVVQPVNPVCVPTRDPQKDWDWDPDPPFTADDAPPQAQPFDWDDDPVGIDGQWGQHADDHGRDPRTGITGGVVVCVVVVD